Protein AF-A0A1W6N3L9-F1 (afdb_monomer_lite)

Sequence (86 aa):
MKDRSKFKVITSSPSRTTIELDDLDAAIILKVDGTLKASLPEVKTETVPENIITAAALVYALNDEELCNLIRKRFVEKCLPQKKEK

Foldseek 3Di:
DDDPADEDEDEDDPDPDDDDDDQQHKYWYQYPVRDIDIDAHDDPDPDRDPSSVVNVVVVVQSVDPVSVVVVVVVCCVVPPPDPPDD

Structure (mmCIF, N/CA/C/O backbone):
data_AF-A0A1W6N3L9-F1
#
_entry.id   AF-A0A1W6N3L9-F1
#
loop_
_atom_site.group_PDB
_atom_site.id
_atom_site.type_symbol
_atom_site.label_atom_id
_atom_site.label_alt_id
_atom_site.label_comp_id
_atom_site.label_asym_id
_atom_site.label_entity_id
_atom_site.label_seq_id
_atom_site.pdbx_PDB_ins_code
_atom_site.Cartn_x
_atom_site.Cartn_y
_atom_site.Cartn_z
_atom_site.occupancy
_atom_site.B_iso_or_equiv
_atom_site.auth_seq_id
_atom_site.auth_comp_id
_atom_site.auth_asym_id
_atom_site.auth_atom_id
_atom_site.pdbx_PDB_model_num
ATOM 1 N N . MET A 1 1 ? 10.721 19.091 -17.044 1.00 41.94 1 MET A N 1
ATOM 2 C CA . MET A 1 1 ? 10.105 17.746 -17.058 1.00 41.94 1 MET A CA 1
ATOM 3 C C . MET A 1 1 ? 8.947 17.752 -16.075 1.00 41.94 1 MET A C 1
ATOM 5 O O . MET A 1 1 ? 9.162 18.141 -14.939 1.00 41.94 1 MET A O 1
ATOM 9 N N . LYS A 1 2 ? 7.721 17.445 -16.515 1.00 45.66 2 LYS A N 1
ATOM 10 C CA . LYS A 1 2 ? 6.572 17.266 -15.613 1.00 45.66 2 LYS A CA 1
ATOM 11 C C . LYS A 1 2 ? 6.582 15.809 -15.168 1.00 45.66 2 LYS A C 1
ATOM 13 O O . LYS A 1 2 ? 6.303 14.947 -15.995 1.00 45.66 2 LYS A O 1
ATOM 18 N N . ASP A 1 3 ? 6.933 15.566 -13.913 1.00 48.50 3 ASP A N 1
ATOM 19 C CA . ASP A 1 3 ? 6.752 14.266 -13.275 1.00 48.50 3 ASP A CA 1
ATOM 20 C C . ASP A 1 3 ? 5.251 13.934 -13.292 1.00 48.50 3 ASP A C 1
ATOM 22 O O . ASP A 1 3 ? 4.425 14.739 -12.851 1.00 48.50 3 ASP A O 1
ATOM 26 N N . ARG A 1 4 ? 4.882 12.832 -13.949 1.00 51.41 4 ARG A N 1
ATOM 27 C CA . ARG A 1 4 ? 3.486 12.409 -14.159 1.00 51.41 4 ARG A CA 1
ATOM 28 C C . ARG A 1 4 ? 3.135 11.160 -13.354 1.00 51.41 4 ARG A C 1
ATOM 30 O O . ARG A 1 4 ? 2.100 10.568 -13.626 1.00 51.41 4 ARG A O 1
ATOM 37 N N . SER A 1 5 ? 3.944 10.802 -12.364 1.00 47.34 5 SER A N 1
ATOM 38 C CA . SER A 1 5 ? 3.682 9.669 -11.480 1.00 47.34 5 SER A CA 1
ATOM 39 C C . SER A 1 5 ? 2.365 9.894 -10.721 1.00 47.34 5 SER A C 1
ATOM 41 O O . SER A 1 5 ? 2.250 10.835 -9.930 1.00 47.34 5 SER A O 1
ATOM 43 N N . LYS A 1 6 ? 1.332 9.084 -10.989 1.00 57.91 6 LYS A N 1
ATOM 44 C CA . LYS A 1 6 ? -0.002 9.241 -10.392 1.00 57.91 6 LYS A CA 1
ATOM 45 C C . LYS A 1 6 ? -0.257 8.122 -9.392 1.00 57.91 6 LYS A C 1
ATOM 47 O O . LYS A 1 6 ? -0.443 6.966 -9.745 1.00 57.91 6 LYS A O 1
ATOM 52 N N . PHE A 1 7 ? -0.357 8.486 -8.117 1.00 50.06 7 PHE A N 1
ATOM 53 C CA . PHE A 1 7 ? -0.838 7.581 -7.078 1.00 50.06 7 PHE A CA 1
ATOM 54 C C . PHE A 1 7 ? -2.372 7.619 -7.024 1.00 50.06 7 PHE A C 1
ATOM 56 O O . PHE A 1 7 ? -2.962 8.680 -6.808 1.00 50.06 7 PHE A O 1
ATOM 63 N N . LYS A 1 8 ? -3.032 6.474 -7.238 1.00 61.81 8 LYS A N 1
ATOM 64 C CA . LYS A 1 8 ? -4.498 6.351 -7.167 1.00 61.81 8 LYS A CA 1
ATOM 65 C C . LYS A 1 8 ? -4.899 5.301 -6.134 1.00 61.81 8 LYS A C 1
ATOM 67 O O . LYS A 1 8 ? -4.574 4.124 -6.270 1.00 61.81 8 LYS A O 1
ATOM 72 N N . VAL A 1 9 ? -5.671 5.736 -5.140 1.00 59.44 9 VAL A N 1
ATOM 73 C CA . VAL A 1 9 ? -6.349 4.863 -4.173 1.00 59.44 9 VAL A CA 1
ATOM 74 C C . VAL A 1 9 ? -7.823 4.838 -4.526 1.00 59.44 9 VAL A C 1
ATOM 76 O O . VAL A 1 9 ? -8.447 5.892 -4.647 1.00 59.44 9 VAL A O 1
ATOM 79 N N . ILE A 1 10 ? -8.377 3.643 -4.711 1.00 62.75 10 ILE A N 1
ATOM 80 C CA . ILE A 1 10 ? -9.773 3.482 -5.117 1.00 62.75 10 ILE A CA 1
ATOM 81 C C . ILE A 1 10 ? -10.497 2.674 -4.053 1.00 62.75 10 ILE A C 1
ATOM 83 O O . ILE A 1 10 ? -10.179 1.510 -3.807 1.00 62.75 10 ILE A O 1
ATOM 87 N N . THR A 1 11 ? -11.485 3.317 -3.440 1.00 50.81 11 THR A N 1
ATOM 88 C CA . THR A 1 11 ? -12.442 2.704 -2.526 1.00 50.81 11 THR A CA 1
ATOM 89 C C . THR A 1 11 ? -13.759 2.530 -3.292 1.00 50.81 11 THR A C 1
ATOM 91 O O . THR A 1 11 ? -14.272 3.457 -3.908 1.00 50.81 11 THR A O 1
ATOM 94 N N . SER A 1 12 ? -14.215 1.280 -3.370 1.00 48.06 12 SER A N 1
ATOM 95 C CA . SER A 1 12 ? -15.294 0.727 -4.212 1.00 48.06 12 SER A CA 1
ATOM 96 C C . SER A 1 12 ? -16.375 1.652 -4.819 1.00 48.06 12 SER A C 1
ATOM 98 O O . SER A 1 12 ? -17.046 2.401 -4.111 1.00 48.06 12 SER A O 1
ATOM 100 N N . SER A 1 13 ? -16.736 1.369 -6.078 1.00 40.31 13 SER A N 1
ATOM 101 C CA . SER A 1 13 ? -18.134 1.371 -6.550 1.00 40.31 13 SER A CA 1
ATOM 102 C C . SER A 1 13 ? -18.351 0.196 -7.536 1.00 40.31 13 SER A C 1
ATOM 104 O O . SER A 1 13 ? -17.368 -0.286 -8.103 1.00 40.31 13 SER A O 1
ATOM 106 N N . PRO A 1 14 ? -19.584 -0.321 -7.724 1.00 45.53 14 PRO A N 1
ATOM 107 C CA . PRO A 1 14 ? -19.862 -1.542 -8.495 1.00 45.53 14 PRO A CA 1
ATOM 108 C C . PRO A 1 14 ? -19.854 -1.348 -10.023 1.00 45.53 14 PRO A C 1
ATOM 110 O O . PRO A 1 14 ? -20.134 -2.292 -10.763 1.00 45.53 14 PRO A O 1
ATOM 113 N N . SER A 1 15 ? -19.544 -0.153 -10.529 1.00 52.00 15 SER A N 1
ATOM 114 C CA . SER A 1 15 ? -19.378 0.067 -11.964 1.00 52.00 15 SER A CA 1
ATOM 115 C C . SER A 1 15 ? -17.979 -0.379 -12.396 1.00 52.00 15 SER A C 1
ATOM 117 O O . SER A 1 15 ? -16.970 0.018 -11.811 1.00 52.00 15 SER A O 1
ATOM 119 N N . ARG A 1 16 ? -17.908 -1.234 -13.428 1.00 53.09 16 ARG A N 1
ATOM 120 C CA . ARG A 1 16 ? -16.648 -1.659 -14.061 1.00 53.09 16 ARG A CA 1
ATOM 121 C C . ARG A 1 16 ? -15.867 -0.421 -14.507 1.00 53.09 16 ARG A C 1
ATOM 123 O O . ARG A 1 16 ? -16.121 0.124 -15.574 1.00 53.09 16 ARG A O 1
ATOM 130 N N . THR A 1 17 ? -14.935 0.016 -13.671 1.00 60.53 17 THR A N 1
ATOM 131 C CA . THR A 1 17 ? -14.045 1.137 -13.953 1.00 60.53 17 THR A CA 1
ATOM 132 C C . THR A 1 17 ? -12.705 0.540 -14.341 1.00 60.53 17 THR A C 1
ATOM 134 O O . THR A 1 17 ? -11.989 0.013 -13.491 1.00 60.53 17 THR A O 1
ATOM 137 N N . THR A 1 18 ? -12.390 0.562 -15.633 1.00 64.81 18 THR A N 1
ATOM 138 C CA . THR A 1 18 ? -11.047 0.225 -16.108 1.00 64.81 18 THR A CA 1
ATOM 139 C C . THR A 1 18 ? -10.134 1.401 -15.782 1.00 64.81 18 THR A C 1
ATOM 141 O O . THR A 1 18 ? -10.403 2.527 -16.196 1.00 64.81 18 THR A O 1
ATOM 144 N N . ILE A 1 19 ? -9.085 1.157 -14.997 1.00 67.50 19 ILE A N 1
ATOM 145 C CA . ILE A 1 19 ? -8.057 2.157 -14.700 1.00 67.50 19 ILE A CA 1
ATOM 146 C C . ILE A 1 19 ? -6.838 1.804 -15.535 1.00 67.50 19 ILE A C 1
ATOM 148 O O . ILE A 1 19 ? -6.261 0.734 -15.359 1.00 67.50 19 ILE A O 1
ATOM 152 N N . GLU A 1 20 ? -6.461 2.707 -16.429 1.00 74.06 20 GLU A N 1
ATOM 153 C CA . GLU A 1 20 ? -5.170 2.646 -17.105 1.00 74.06 20 GLU A CA 1
ATOM 154 C C . GLU A 1 20 ? -4.093 3.156 -16.141 1.00 74.06 20 GLU A C 1
ATOM 156 O O . GLU A 1 20 ? -4.273 4.193 -15.483 1.00 74.06 20 GLU A O 1
ATOM 161 N N . LEU A 1 21 ? -3.027 2.368 -16.014 1.00 71.12 21 LEU A N 1
ATOM 162 C CA . LEU A 1 21 ? -1.843 2.647 -15.209 1.00 71.12 21 LEU A CA 1
ATOM 163 C C . LEU A 1 21 ? -0.662 2.789 -16.166 1.00 71.12 21 LEU A C 1
ATOM 165 O O . LEU A 1 21 ? -0.496 1.938 -17.042 1.00 71.12 21 LEU A O 1
ATOM 169 N N . ASP A 1 22 ? 0.129 3.844 -15.992 1.00 77.06 22 ASP A N 1
ATOM 170 C CA . ASP A 1 22 ? 1.410 3.982 -16.684 1.00 77.06 22 ASP A CA 1
ATOM 171 C C . ASP A 1 22 ? 2.473 3.067 -16.029 1.00 77.06 22 ASP A C 1
ATOM 173 O O . ASP A 1 22 ? 2.290 2.577 -14.913 1.00 77.06 22 ASP A O 1
ATOM 177 N N . ASP A 1 23 ? 3.616 2.856 -16.691 1.00 74.12 23 ASP A N 1
ATOM 178 C CA . ASP A 1 23 ? 4.651 1.880 -16.284 1.00 74.12 23 ASP A CA 1
ATOM 179 C C . ASP A 1 23 ? 5.228 2.078 -14.866 1.00 74.12 23 ASP A C 1
ATOM 181 O O . ASP A 1 23 ? 5.805 1.154 -14.296 1.00 74.12 23 ASP A O 1
ATOM 185 N N . LEU A 1 24 ? 5.091 3.275 -14.287 1.00 77.88 24 LEU A N 1
ATOM 186 C CA . LEU A 1 24 ? 5.564 3.618 -12.937 1.00 77.88 24 LEU A CA 1
ATOM 187 C C . LEU A 1 24 ? 4.423 3.996 -11.981 1.00 77.88 24 LEU A C 1
ATOM 189 O O . LEU A 1 24 ? 4.666 4.499 -10.877 1.00 77.88 24 LEU A O 1
ATOM 193 N N . ASP A 1 25 ? 3.178 3.758 -12.385 1.00 79.19 25 ASP A N 1
ATOM 194 C CA . ASP A 1 25 ? 2.029 3.949 -11.517 1.00 79.19 25 ASP A CA 1
ATOM 195 C C . ASP A 1 25 ? 1.852 2.741 -10.594 1.00 79.19 25 ASP A C 1
ATOM 197 O O . ASP A 1 25 ? 1.966 1.579 -10.984 1.00 79.19 25 ASP A O 1
ATOM 201 N N . ALA A 1 26 ? 1.522 3.033 -9.340 1.00 81.00 26 ALA A N 1
ATOM 202 C CA . ALA A 1 26 ? 1.152 2.036 -8.352 1.00 81.00 26 ALA A CA 1
ATOM 203 C C . ALA A 1 26 ? -0.339 2.162 -8.033 1.00 81.00 26 ALA A C 1
ATOM 205 O O . ALA A 1 26 ? -0.863 3.269 -7.866 1.00 81.00 26 ALA A O 1
ATOM 206 N N . ALA A 1 27 ? -1.018 1.023 -7.913 1.00 83.62 27 ALA A N 1
ATOM 207 C CA . ALA A 1 27 ? -2.441 0.968 -7.612 1.00 83.62 27 ALA A CA 1
ATOM 208 C C . ALA A 1 27 ? -2.719 0.109 -6.384 1.00 83.62 27 ALA A C 1
ATOM 210 O O . ALA A 1 27 ? -2.225 -1.013 -6.262 1.00 83.62 27 ALA A O 1
ATOM 211 N N . ILE A 1 28 ? -3.574 0.627 -5.503 1.00 84.81 28 ILE A N 1
ATOM 212 C CA . ILE A 1 28 ? -4.095 -0.091 -4.342 1.00 84.81 28 ILE A CA 1
ATOM 213 C C . ILE A 1 28 ? -5.621 -0.049 -4.411 1.00 84.81 28 ILE A C 1
ATOM 215 O O . ILE A 1 28 ? -6.231 1.018 -4.505 1.00 84.81 28 ILE A O 1
ATOM 219 N N . ILE A 1 29 ? -6.233 -1.227 -4.364 1.00 81.56 29 ILE A N 1
ATOM 220 C CA . ILE A 1 29 ? -7.676 -1.431 -4.394 1.00 81.56 29 ILE A CA 1
ATOM 221 C C . ILE A 1 29 ? -8.086 -2.052 -3.066 1.00 81.56 29 ILE A C 1
ATOM 223 O O . ILE A 1 29 ? -7.726 -3.189 -2.756 1.00 81.56 29 ILE A O 1
ATOM 227 N N . LEU A 1 30 ? -8.887 -1.306 -2.313 1.00 79.12 30 LEU A N 1
ATOM 228 C CA . LEU A 1 30 ? -9.546 -1.778 -1.103 1.00 79.12 30 LEU A CA 1
ATOM 229 C C . LEU A 1 30 ? -11.007 -2.060 -1.436 1.00 79.12 30 LEU A C 1
ATOM 231 O O . LEU A 1 30 ? -11.759 -1.164 -1.834 1.00 79.12 30 LEU A O 1
ATOM 235 N N . LYS A 1 31 ? -11.405 -3.322 -1.309 1.00 78.00 31 LYS A N 1
ATOM 236 C CA . LYS A 1 31 ? -12.784 -3.736 -1.543 1.00 78.00 31 LYS A CA 1
ATOM 237 C C . LYS A 1 31 ? -13.617 -3.658 -0.266 1.00 78.00 31 LYS A C 1
ATOM 239 O O . LYS A 1 31 ? -13.103 -3.692 0.847 1.00 78.00 31 LYS A O 1
ATOM 244 N N . VAL A 1 32 ? -14.935 -3.603 -0.453 1.00 73.56 32 VAL A N 1
ATOM 245 C CA . VAL A 1 32 ? -15.927 -3.533 0.636 1.00 73.56 32 VAL A CA 1
ATOM 246 C C . VAL A 1 32 ? -15.930 -4.791 1.503 1.00 73.56 32 VAL A C 1
ATOM 248 O O . VAL A 1 32 ? -16.233 -4.719 2.686 1.00 73.56 32 VAL A O 1
ATOM 251 N N . ASP A 1 33 ? -15.565 -5.934 0.921 1.00 74.75 33 ASP A N 1
ATOM 252 C CA . ASP A 1 33 ? -15.413 -7.217 1.618 1.00 74.75 33 ASP A CA 1
ATOM 253 C C . ASP A 1 33 ? -14.138 -7.285 2.485 1.00 74.75 33 ASP A C 1
ATOM 255 O O . ASP A 1 33 ? -13.835 -8.330 3.052 1.00 74.75 33 ASP A O 1
ATOM 259 N N . GLY A 1 34 ? -13.379 -6.187 2.576 1.00 68.88 34 GLY A N 1
ATOM 260 C CA . GLY A 1 34 ? -12.121 -6.108 3.313 1.00 68.88 34 GLY A CA 1
ATOM 261 C C . GLY A 1 34 ? -10.919 -6.659 2.548 1.00 68.88 34 GLY A C 1
ATOM 262 O O . GLY A 1 34 ? -9.803 -6.590 3.054 1.00 68.88 34 GLY A O 1
ATOM 263 N N . THR A 1 35 ? -11.101 -7.175 1.326 1.00 79.31 35 THR A N 1
ATOM 264 C CA . THR A 1 35 ? -9.978 -7.692 0.536 1.00 79.31 35 THR A CA 1
ATOM 265 C C . THR A 1 35 ? -9.145 -6.565 -0.075 1.00 79.31 35 THR A C 1
ATOM 267 O O . THR A 1 35 ? -9.664 -5.612 -0.666 1.00 79.31 35 THR A O 1
ATOM 270 N N . LEU A 1 36 ? -7.824 -6.715 0.027 1.00 83.38 36 LEU A N 1
ATOM 271 C CA . LEU A 1 36 ? -6.827 -5.842 -0.581 1.00 83.38 36 LEU A CA 1
ATOM 272 C C . LEU A 1 36 ? -6.336 -6.449 -1.900 1.00 83.38 36 LEU A C 1
ATOM 274 O O . LEU A 1 36 ? -5.991 -7.628 -1.967 1.00 83.38 36 LEU A O 1
ATOM 278 N N . LYS A 1 37 ? -6.261 -5.636 -2.952 1.00 83.50 37 LYS A N 1
ATOM 279 C CA . 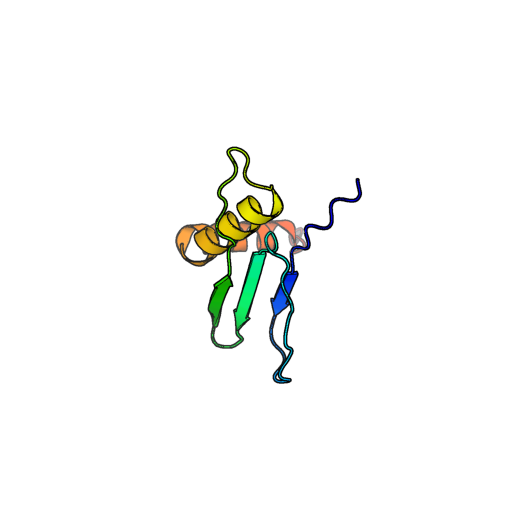LYS A 1 37 ? -5.483 -5.941 -4.157 1.00 83.50 37 LYS A CA 1
ATOM 280 C C . LYS A 1 37 ? -4.516 -4.802 -4.421 1.00 83.50 37 LYS A C 1
ATOM 282 O O . LYS A 1 37 ? -4.896 -3.642 -4.315 1.00 83.50 37 LYS A O 1
ATOM 287 N N . ALA A 1 38 ? -3.297 -5.130 -4.813 1.00 85.38 38 ALA A N 1
ATOM 288 C CA . ALA A 1 38 ? -2.305 -4.139 -5.189 1.00 85.38 38 ALA A CA 1
ATOM 289 C C . ALA A 1 38 ? -1.638 -4.524 -6.505 1.00 85.38 38 ALA A C 1
ATOM 291 O O . ALA A 1 38 ? -1.467 -5.706 -6.797 1.00 85.38 38 ALA A O 1
ATOM 292 N N . SER A 1 39 ? -1.272 -3.511 -7.281 1.00 84.81 39 SER A N 1
ATOM 293 C CA . SER A 1 39 ? -0.421 -3.628 -8.457 1.00 84.81 39 SER A CA 1
ATOM 294 C C . SER A 1 39 ? 0.729 -2.654 -8.268 1.00 84.81 39 SER A C 1
ATOM 296 O O . SER A 1 39 ? 0.514 -1.441 -8.248 1.00 84.81 39 SER A O 1
ATOM 298 N N . LEU A 1 40 ? 1.927 -3.195 -8.071 1.00 84.31 40 LEU A N 1
ATOM 299 C CA . LEU A 1 40 ? 3.158 -2.424 -7.973 1.00 84.31 40 LEU A CA 1
ATOM 300 C C . LEU A 1 40 ? 3.981 -2.694 -9.237 1.00 84.31 40 LEU A C 1
ATOM 302 O O . LEU A 1 40 ? 4.073 -3.854 -9.645 1.00 84.31 40 LEU A O 1
ATOM 306 N N . PRO A 1 41 ? 4.550 -1.658 -9.867 1.00 81.75 41 PRO A N 1
ATOM 307 C CA . PRO A 1 41 ? 5.374 -1.838 -11.051 1.00 81.75 41 PRO A CA 1
ATOM 308 C C . PRO A 1 41 ? 6.704 -2.508 -10.686 1.00 81.75 41 PRO A C 1
ATOM 310 O O . PRO A 1 41 ? 7.215 -2.363 -9.572 1.00 81.75 41 PRO A O 1
ATOM 313 N N . GLU A 1 42 ? 7.283 -3.235 -11.638 1.00 79.38 42 GLU A N 1
ATOM 314 C CA . GLU A 1 42 ? 8.620 -3.806 -11.488 1.00 79.38 42 GLU A CA 1
ATOM 315 C C . GLU A 1 42 ? 9.662 -2.696 -11.681 1.00 79.38 42 GLU A C 1
ATOM 317 O O . GLU A 1 42 ? 9.842 -2.175 -12.783 1.00 79.38 42 GLU A O 1
ATOM 322 N N . VAL A 1 43 ? 10.358 -2.318 -10.609 1.00 76.00 43 VAL A N 1
ATOM 323 C CA . VAL A 1 43 ? 11.348 -1.237 -10.662 1.00 76.00 43 VAL A CA 1
ATOM 324 C C . VAL A 1 43 ? 12.727 -1.811 -10.968 1.00 76.00 43 VAL A C 1
ATOM 326 O O . VAL A 1 43 ? 13.313 -2.511 -10.149 1.00 76.00 43 VAL A O 1
ATOM 329 N N . LYS A 1 44 ? 13.239 -1.511 -12.167 1.00 71.44 44 LYS A N 1
ATOM 330 C CA . LYS A 1 44 ? 14.566 -1.946 -12.655 1.00 71.44 44 LYS A CA 1
ATOM 331 C C . LYS A 1 44 ? 15.642 -0.865 -12.536 1.00 71.44 44 LYS A C 1
ATOM 333 O O . LYS A 1 44 ? 16.778 -1.076 -12.948 1.00 71.44 44 LYS A O 1
ATOM 338 N N . THR A 1 45 ? 15.276 0.303 -12.024 1.00 70.38 45 THR A N 1
ATOM 339 C CA . THR A 1 45 ? 16.169 1.444 -11.822 1.00 70.38 45 THR A CA 1
ATOM 340 C C . THR A 1 45 ? 16.809 1.385 -10.437 1.00 70.38 45 THR A C 1
ATOM 342 O O . THR A 1 45 ? 16.193 0.904 -9.490 1.00 70.38 45 THR A O 1
ATOM 345 N N . GLU A 1 46 ? 18.033 1.906 -10.297 1.00 76.00 46 GLU A N 1
ATOM 346 C CA . GLU A 1 46 ? 18.723 1.973 -8.994 1.00 76.00 46 GLU A CA 1
ATOM 347 C C . GLU A 1 46 ? 17.970 2.840 -7.973 1.00 76.00 46 GLU A C 1
ATOM 349 O O . GLU A 1 46 ? 18.057 2.615 -6.767 1.00 76.00 46 GLU A O 1
ATOM 354 N N . THR A 1 47 ? 17.204 3.821 -8.453 1.00 76.75 47 THR A N 1
ATOM 355 C CA . THR A 1 47 ? 16.351 4.676 -7.631 1.00 76.75 47 THR A CA 1
ATOM 356 C C . THR A 1 47 ? 14.885 4.300 -7.815 1.00 76.75 47 THR A C 1
ATOM 358 O 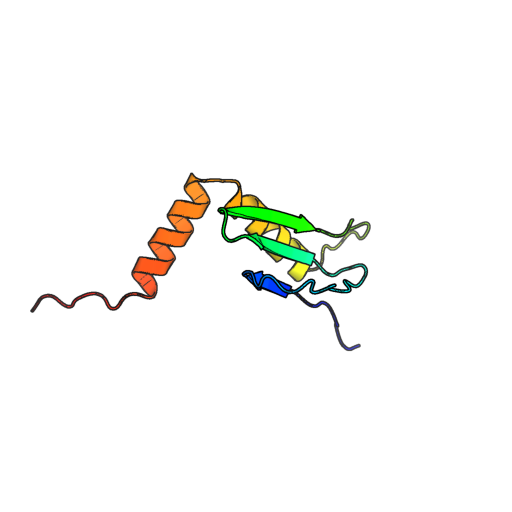O . THR A 1 47 ? 14.369 4.263 -8.934 1.00 76.75 47 THR A O 1
ATOM 361 N N . VAL A 1 48 ? 14.207 4.018 -6.700 1.00 79.81 48 VAL A N 1
ATOM 362 C CA . VAL A 1 48 ? 12.771 3.719 -6.672 1.00 79.81 48 VAL A CA 1
ATOM 363 C C . VAL A 1 48 ? 11.991 5.025 -6.484 1.00 79.81 48 VAL A C 1
ATOM 365 O O . VAL A 1 48 ? 12.242 5.733 -5.506 1.00 79.81 48 VAL A O 1
ATOM 368 N N . PRO A 1 49 ? 11.044 5.360 -7.378 1.00 82.62 49 PRO A N 1
ATOM 369 C CA . PRO A 1 49 ? 10.181 6.526 -7.215 1.00 82.62 49 PRO A CA 1
ATOM 370 C C . PRO A 1 49 ? 9.397 6.514 -5.894 1.00 82.62 49 PRO A C 1
ATOM 372 O O . PRO A 1 49 ? 8.876 5.482 -5.463 1.00 82.62 49 PRO A O 1
ATOM 375 N N . GLU A 1 50 ? 9.270 7.679 -5.258 1.00 82.31 50 GLU A N 1
ATOM 376 C CA . GLU A 1 50 ? 8.672 7.817 -3.921 1.00 82.31 50 GLU A CA 1
ATOM 377 C C . GLU A 1 50 ? 7.206 7.357 -3.864 1.00 82.31 50 GLU A C 1
ATOM 379 O O . GLU A 1 50 ? 6.767 6.772 -2.872 1.00 82.31 50 GLU A O 1
ATOM 384 N N . ASN A 1 51 ? 6.446 7.550 -4.944 1.00 78.81 51 ASN A N 1
ATOM 385 C CA . ASN A 1 51 ? 5.067 7.072 -5.058 1.00 78.81 51 ASN A CA 1
ATOM 386 C C . ASN A 1 51 ? 4.984 5.537 -5.004 1.00 78.81 51 ASN A C 1
ATOM 388 O O . ASN A 1 51 ? 4.059 5.000 -4.396 1.00 78.81 51 ASN A O 1
ATOM 392 N N . ILE A 1 52 ? 5.957 4.834 -5.593 1.00 84.00 52 ILE A N 1
ATOM 393 C CA . ILE A 1 52 ? 6.034 3.368 -5.567 1.00 84.00 52 ILE A CA 1
ATOM 394 C C . ILE A 1 52 ? 6.442 2.890 -4.172 1.00 84.00 52 ILE A C 1
ATOM 396 O O . ILE A 1 52 ? 5.816 1.970 -3.646 1.00 84.00 52 ILE A O 1
ATOM 400 N N . ILE A 1 53 ? 7.415 3.552 -3.531 1.00 87.06 53 ILE A N 1
ATOM 401 C CA . ILE A 1 53 ? 7.806 3.259 -2.139 1.00 87.06 53 ILE A CA 1
ATOM 402 C C . ILE A 1 53 ? 6.607 3.432 -1.205 1.00 87.06 53 ILE A C 1
ATOM 404 O O . ILE A 1 53 ? 6.318 2.559 -0.390 1.00 87.06 53 ILE A O 1
ATOM 408 N N . THR A 1 54 ? 5.880 4.539 -1.346 1.00 84.94 54 THR A N 1
ATOM 409 C CA . THR A 1 54 ? 4.705 4.849 -0.525 1.00 84.94 54 THR A CA 1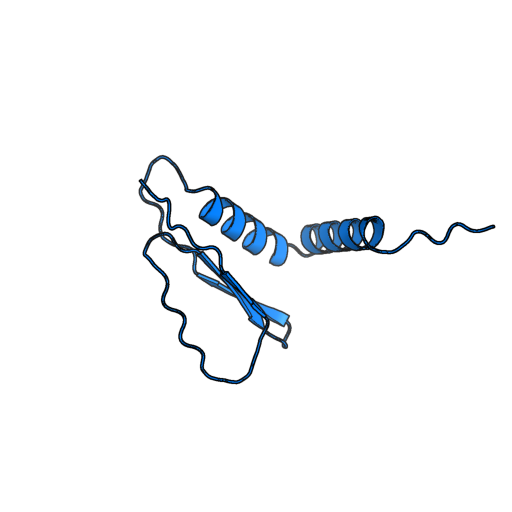
ATOM 410 C C . THR A 1 54 ? 3.605 3.813 -0.729 1.00 84.94 54 THR A C 1
ATOM 412 O O . THR A 1 54 ? 3.027 3.323 0.241 1.00 84.94 54 THR A O 1
ATOM 415 N N . ALA A 1 55 ? 3.335 3.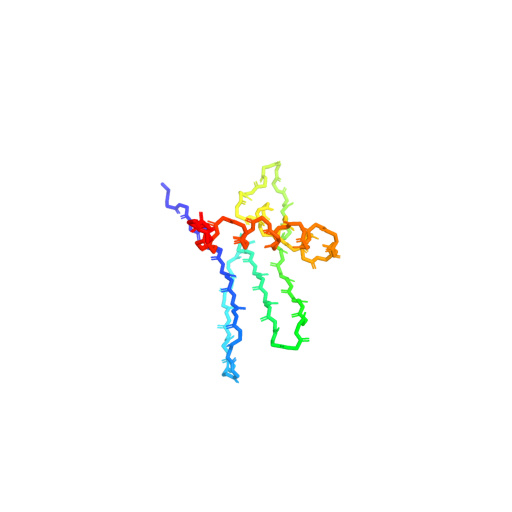431 -1.980 1.00 85.06 55 ALA A N 1
ATOM 416 C CA . ALA A 1 55 ? 2.359 2.395 -2.283 1.00 85.06 55 ALA A CA 1
ATOM 417 C C . ALA A 1 55 ? 2.761 1.042 -1.684 1.00 85.06 55 ALA A C 1
ATOM 419 O O . ALA A 1 55 ? 1.945 0.399 -1.029 1.00 85.06 55 ALA A O 1
ATOM 420 N N . ALA A 1 56 ? 4.022 0.635 -1.846 1.00 85.94 56 ALA A N 1
ATOM 421 C CA . ALA A 1 56 ? 4.543 -0.587 -1.251 1.00 85.94 56 ALA A CA 1
ATOM 422 C C . ALA A 1 56 ? 4.410 -0.556 0.277 1.00 85.94 56 ALA A C 1
ATOM 424 O O . ALA A 1 56 ? 3.847 -1.481 0.855 1.00 85.94 56 ALA A O 1
ATOM 425 N N . ALA A 1 57 ? 4.836 0.528 0.929 1.00 87.00 57 ALA A N 1
ATOM 426 C CA . ALA A 1 57 ? 4.740 0.690 2.376 1.00 87.00 57 ALA A CA 1
ATOM 427 C C . ALA A 1 57 ? 3.294 0.562 2.882 1.00 87.00 57 ALA A C 1
ATOM 429 O O . ALA A 1 57 ? 3.054 -0.115 3.878 1.00 87.00 57 ALA A O 1
ATOM 430 N N . LEU A 1 58 ? 2.324 1.151 2.175 1.00 85.62 58 LEU A N 1
ATOM 431 C CA . LEU A 1 58 ? 0.903 1.012 2.503 1.00 85.62 58 LEU A CA 1
ATOM 432 C C . LEU A 1 58 ? 0.408 -0.426 2.325 1.00 85.62 58 LEU A C 1
ATOM 434 O O . LEU A 1 58 ? -0.308 -0.928 3.185 1.00 85.62 58 LEU A O 1
ATOM 438 N N . VAL A 1 59 ? 0.797 -1.107 1.245 1.00 87.00 59 VAL A N 1
ATOM 439 C CA . VAL A 1 59 ? 0.432 -2.514 1.019 1.00 87.00 59 VAL A CA 1
ATOM 440 C C . VAL A 1 59 ? 1.005 -3.406 2.116 1.00 87.00 59 VAL A C 1
ATOM 442 O O . VAL A 1 59 ? 0.282 -4.243 2.649 1.00 87.00 59 VAL A O 1
ATOM 445 N N . TYR A 1 60 ? 2.268 -3.218 2.495 1.00 84.88 60 TYR A N 1
ATOM 446 C CA . TYR A 1 60 ? 2.878 -3.957 3.600 1.00 84.88 60 TYR A CA 1
ATOM 447 C C . TYR A 1 60 ? 2.181 -3.660 4.927 1.00 84.88 60 TYR A C 1
ATOM 449 O O . TYR A 1 60 ? 1.802 -4.591 5.631 1.00 84.88 60 TYR A O 1
ATOM 457 N N . ALA A 1 61 ? 1.927 -2.386 5.231 1.00 85.75 61 ALA A N 1
ATOM 458 C CA . ALA A 1 61 ? 1.254 -1.991 6.463 1.00 85.75 61 ALA A CA 1
ATOM 459 C C . ALA A 1 61 ? -0.175 -2.534 6.576 1.00 85.75 61 ALA A C 1
ATOM 461 O O . ALA A 1 61 ? -0.628 -2.802 7.679 1.00 85.75 61 ALA A O 1
ATOM 462 N N . LEU A 1 62 ? -0.885 -2.705 5.458 1.00 81.31 62 LEU A N 1
ATOM 463 C CA . LEU A 1 62 ? -2.236 -3.274 5.439 1.00 81.31 62 LEU A CA 1
ATOM 464 C C . LEU A 1 62 ? -2.258 -4.806 5.552 1.00 81.31 62 LEU A C 1
ATOM 466 O O . LEU A 1 62 ? -3.298 -5.361 5.892 1.00 81.31 62 LEU A O 1
ATOM 470 N N . ASN A 1 63 ? -1.142 -5.483 5.265 1.00 82.62 63 ASN A N 1
ATOM 471 C CA . ASN A 1 63 ? -0.996 -6.929 5.464 1.00 82.62 63 ASN A CA 1
ATOM 472 C C . ASN A 1 63 ? -0.454 -7.288 6.860 1.00 82.62 63 ASN A C 1
ATOM 474 O O . ASN A 1 63 ? -0.464 -8.459 7.232 1.00 82.62 63 ASN A O 1
ATOM 478 N N . ASP A 1 64 ? 0.008 -6.297 7.622 1.00 86.19 64 ASP A N 1
ATOM 479 C CA . ASP A 1 64 ? 0.441 -6.435 9.010 1.00 86.19 64 ASP A CA 1
ATOM 480 C C . ASP A 1 64 ? -0.653 -5.889 9.939 1.00 86.19 64 ASP A C 1
ATOM 482 O O . ASP A 1 64 ? -0.898 -4.682 10.019 1.00 86.19 64 ASP A O 1
ATOM 486 N N . GLU A 1 65 ? -1.345 -6.791 10.632 1.00 83.44 65 GLU A N 1
ATOM 487 C CA . GLU A 1 65 ? -2.478 -6.433 11.483 1.00 83.44 65 GLU A CA 1
ATOM 488 C C . GLU A 1 65 ? -2.068 -5.535 12.663 1.00 83.44 65 GLU A C 1
ATOM 490 O O . GLU A 1 65 ? -2.803 -4.605 13.013 1.00 83.44 65 GLU A O 1
ATOM 495 N N . GLU A 1 66 ? -0.888 -5.746 13.252 1.00 87.94 66 GLU A N 1
ATOM 496 C CA . GLU A 1 66 ? -0.403 -4.927 14.367 1.00 87.94 66 GLU A CA 1
ATOM 497 C C . GLU A 1 66 ? -0.100 -3.502 13.904 1.00 87.94 66 GLU A C 1
ATOM 499 O O . GLU A 1 66 ? -0.550 -2.527 14.522 1.00 87.94 66 GLU A O 1
ATOM 504 N N . LEU A 1 67 ? 0.610 -3.369 12.782 1.00 84.69 67 LEU A N 1
ATOM 505 C CA . LEU A 1 67 ? 0.955 -2.071 12.214 1.00 84.69 67 LEU A CA 1
ATOM 506 C C . LEU A 1 67 ? -0.294 -1.321 11.737 1.00 84.69 67 LEU A C 1
ATOM 508 O O . LEU A 1 67 ? -0.447 -0.127 12.019 1.00 84.69 67 LEU A O 1
ATOM 512 N N . CYS A 1 68 ? -1.224 -2.013 11.079 1.00 84.31 68 CYS A N 1
ATOM 513 C CA . CYS A 1 68 ? -2.494 -1.435 10.657 1.00 84.31 68 CYS A CA 1
ATOM 514 C C . CYS A 1 68 ? -3.301 -0.919 11.859 1.00 84.31 68 CYS A C 1
ATOM 516 O O . CYS A 1 68 ? -3.803 0.212 11.848 1.00 84.31 68 CYS A O 1
ATOM 518 N N . ASN A 1 69 ? -3.379 -1.703 12.938 1.00 84.81 69 ASN A N 1
ATOM 519 C CA . ASN A 1 69 ? -4.056 -1.300 14.168 1.00 84.81 69 ASN A CA 1
ATOM 520 C C . ASN A 1 69 ? -3.380 -0.096 14.838 1.00 84.81 69 ASN A C 1
ATOM 522 O O . ASN A 1 69 ? -4.072 0.821 15.295 1.00 84.81 69 ASN A O 1
ATOM 526 N N . LEU A 1 70 ? -2.046 -0.039 14.846 1.00 88.38 70 LEU A N 1
ATOM 527 C CA . LEU A 1 70 ? -1.295 1.105 15.362 1.00 88.38 70 LEU A CA 1
ATOM 528 C C . LEU A 1 70 ? -1.578 2.385 14.561 1.00 88.38 70 LEU A C 1
ATOM 530 O O . LEU A 1 70 ? -1.843 3.437 15.154 1.00 88.38 70 LEU A O 1
ATOM 534 N N . ILE A 1 71 ? -1.553 2.302 13.227 1.00 86.25 71 ILE A N 1
ATOM 535 C CA . ILE A 1 71 ? -1.868 3.427 12.333 1.00 86.25 71 ILE A CA 1
ATOM 536 C C . ILE A 1 71 ? -3.295 3.908 12.593 1.00 86.25 71 ILE A C 1
ATOM 538 O O . ILE A 1 71 ? -3.518 5.105 12.795 1.00 86.25 71 ILE A O 1
ATOM 542 N N . ARG A 1 72 ? -4.257 2.980 12.661 1.00 83.38 72 ARG A N 1
ATOM 543 C CA . ARG A 1 72 ? -5.662 3.289 12.938 1.00 83.38 72 ARG A CA 1
ATOM 544 C C . ARG A 1 72 ? -5.832 3.985 14.284 1.00 83.38 72 ARG A C 1
ATOM 546 O O . ARG A 1 72 ? -6.503 5.013 14.345 1.00 83.38 72 ARG A O 1
ATOM 553 N N . LYS A 1 73 ? -5.205 3.471 15.345 1.00 87.56 73 LYS A N 1
ATOM 554 C CA . LYS A 1 73 ? -5.251 4.072 16.684 1.00 87.56 73 LYS A CA 1
ATOM 555 C C . LYS A 1 73 ? -4.748 5.514 16.659 1.00 87.56 73 LYS A C 1
ATOM 557 O O . LYS A 1 73 ? -5.462 6.415 17.089 1.00 87.56 73 LYS A O 1
ATOM 562 N N . ARG A 1 74 ? -3.567 5.750 16.082 1.00 89.69 74 ARG A N 1
ATOM 563 C CA . ARG A 1 74 ? -2.991 7.102 16.000 1.00 89.69 74 ARG A CA 1
ATOM 564 C C . ARG A 1 74 ? -3.815 8.051 15.140 1.00 89.69 74 ARG A C 1
ATOM 566 O O . ARG A 1 74 ? -3.900 9.236 15.453 1.00 89.69 74 ARG A O 1
ATOM 573 N N . PHE A 1 75 ? -4.413 7.552 14.060 1.00 85.62 75 PHE A N 1
ATOM 574 C CA . PHE A 1 75 ? -5.314 8.344 13.228 1.00 85.62 75 PHE A CA 1
ATOM 575 C C . PHE A 1 75 ? -6.539 8.795 14.029 1.00 85.62 75 PHE A C 1
ATOM 577 O O . PHE A 1 75 ? -6.852 9.981 14.060 1.00 85.62 75 PHE A O 1
ATOM 584 N N . VAL A 1 76 ? -7.186 7.868 14.739 1.00 85.94 76 VAL A N 1
ATOM 585 C CA . VAL A 1 76 ? -8.337 8.157 15.604 1.00 85.94 76 VAL A CA 1
ATOM 586 C C . VAL A 1 76 ? -7.974 9.173 16.691 1.00 85.94 76 VAL A C 1
ATOM 588 O O . VAL A 1 76 ? -8.697 10.148 16.866 1.00 85.94 76 VAL A O 1
ATOM 591 N N . GLU A 1 77 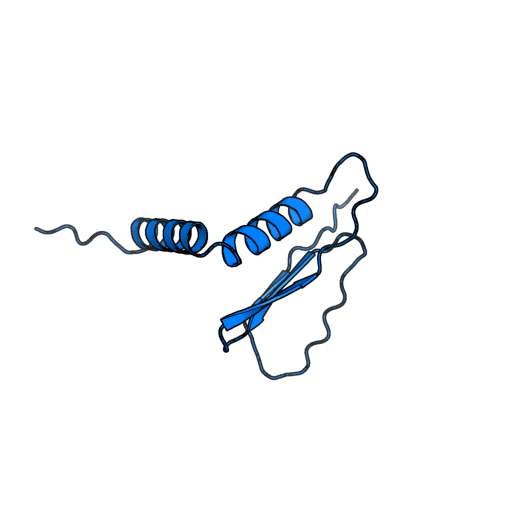? -6.837 9.000 17.367 1.00 89.62 77 GLU A N 1
ATOM 592 C CA . GLU A 1 77 ? -6.351 9.918 18.411 1.00 89.62 77 GLU A CA 1
ATOM 593 C C . GLU A 1 77 ? -6.073 11.338 17.898 1.00 89.62 77 GLU A C 1
ATOM 595 O O . GLU A 1 77 ? -6.258 12.306 18.636 1.00 89.62 77 GLU A O 1
ATOM 600 N N . LYS A 1 78 ? -5.616 11.471 16.646 1.00 89.12 78 LYS A N 1
ATOM 601 C CA . LYS A 1 78 ? -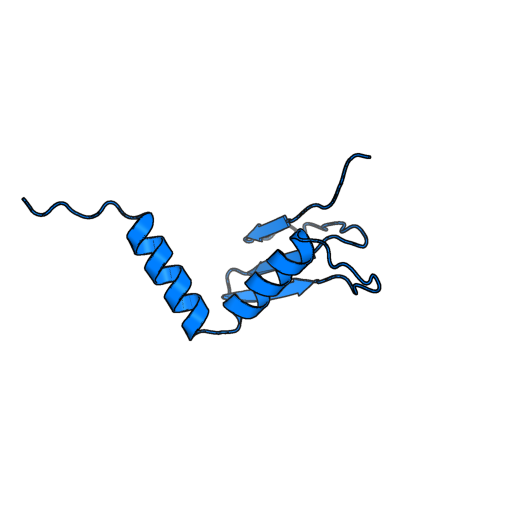5.338 12.771 16.020 1.00 89.12 78 LYS A CA 1
ATOM 602 C C . LYS A 1 78 ? -6.576 13.439 15.430 1.00 89.12 78 LYS A C 1
ATOM 604 O O . LYS A 1 78 ? -6.651 14.665 15.434 1.00 89.12 78 LYS A O 1
ATOM 609 N N . CYS A 1 79 ? -7.491 12.661 14.859 1.00 83.12 79 CYS A N 1
ATOM 610 C CA . CYS A 1 79 ? -8.598 13.185 14.062 1.00 83.12 79 CYS A CA 1
ATOM 611 C C . CYS A 1 79 ? -9.912 13.289 14.835 1.00 83.12 79 CYS A C 1
ATOM 613 O O . CYS A 1 79 ? -10.758 14.100 14.458 1.00 83.12 79 CYS A O 1
ATOM 615 N N . LEU A 1 80 ? -10.111 12.507 15.900 1.00 77.75 80 LEU A N 1
ATOM 616 C CA . LEU A 1 80 ? -11.260 12.719 16.771 1.00 77.75 80 LEU A CA 1
ATOM 617 C C . LEU A 1 80 ? -10.971 13.873 17.734 1.00 77.75 80 LEU A C 1
ATOM 619 O O . LEU A 1 80 ? -9.891 13.920 18.329 1.00 77.75 80 LEU A O 1
ATOM 623 N N . PRO A 1 81 ? -11.924 14.804 17.925 1.00 65.75 81 PRO A N 1
ATOM 624 C CA . PRO A 1 81 ? -11.780 15.832 18.935 1.00 65.75 81 PRO A CA 1
ATOM 625 C C . PRO A 1 81 ? -11.632 15.137 20.282 1.00 65.75 81 PRO A C 1
ATOM 627 O O . PRO A 1 81 ? -12.530 14.415 20.720 1.00 65.75 81 PRO A O 1
ATOM 630 N N . GLN A 1 82 ? -10.492 15.347 20.940 1.00 62.72 82 GLN A N 1
ATOM 631 C CA . GLN A 1 82 ? -10.353 14.929 22.323 1.00 62.72 82 GLN A CA 1
ATOM 632 C C . GLN A 1 82 ? -11.467 15.624 23.098 1.00 62.72 82 GLN A C 1
ATOM 634 O O . GLN A 1 82 ? -11.536 16.858 23.119 1.00 62.72 82 GLN A O 1
ATOM 639 N N . LYS A 1 83 ? -12.388 14.838 23.669 1.00 56.47 83 LYS A N 1
ATOM 640 C CA . LYS A 1 83 ? -13.346 15.356 24.640 1.00 56.47 83 LYS A CA 1
ATOM 641 C C . LYS A 1 83 ? -12.498 16.008 25.724 1.00 56.47 83 LYS A C 1
ATOM 643 O O . LYS A 1 83 ? -11.854 15.319 26.503 1.00 56.47 83 LYS A O 1
ATOM 648 N N . LYS A 1 84 ? -12.456 17.340 25.733 1.00 55.78 84 LYS A N 1
ATOM 649 C CA . LYS A 1 84 ? -12.009 18.085 26.901 1.00 55.78 84 LYS A CA 1
ATOM 650 C C . LYS A 1 84 ? -13.056 17.797 27.968 1.00 55.78 84 LYS A C 1
ATOM 652 O O . LYS A 1 84 ? -14.131 18.394 27.934 1.00 55.78 84 LYS A O 1
ATOM 657 N N . GLU A 1 85 ? -12.794 16.806 28.814 1.00 54.16 85 GLU A N 1
ATOM 658 C CA . GLU A 1 85 ? -13.523 16.654 30.069 1.00 54.16 85 GLU A CA 1
ATOM 659 C C . GLU A 1 85 ? -13.379 17.980 30.825 1.00 54.16 85 GLU A C 1
ATOM 661 O O . GLU A 1 85 ? -12.272 18.495 31.001 1.00 54.16 85 GLU A O 1
ATOM 666 N N . LYS A 1 86 ? -14.530 18.594 31.105 1.00 43.91 86 LYS A N 1
ATOM 667 C CA . LYS A 1 86 ? -14.668 19.776 31.952 1.00 43.91 86 LYS A CA 1
ATOM 668 C C . LYS A 1 86 ? -14.818 19.326 33.391 1.00 43.91 86 LYS A C 1
ATOM 670 O O . LYS A 1 86 ? -15.542 18.325 33.588 1.00 43.91 86 LYS A O 1
#

Secondary structure (DSSP, 8-state):
-------EEEE--SS--PPP--TT--EEEE-TTS-EEEE-----SSS--HHHHHHHHHHHHHH-HHHHHHHHHHHHHHHSPP----

Organism: NCBI:txid1414854

pLDDT: mean 73.74, std 14.0, range [40.31, 89.69]

Radius of gyration: 16.47 Å; chains: 1; bounding box: 39×28×49 Å